Protein AF-A0A8T4I4X7-F1 (afdb_monomer)

Sequence (74 aa):
YTPEQARLTLWWYALDPATNRFLWRDGVIQRLKGWGKDPLVASWSAFEFVGPCRFGAIADEGNEWGVPAGQPLG

Solvent-accessible surface area (backbone atoms only — not comparable to full-atom values): 4921 Å² total; per-residue (Å²): 127,54,76,66,54,49,53,51,51,54,57,57,69,29,58,37,90,89,74,60,40,65,73,50,92,77,88,84,90,88,74,64,92,86,75,53,64,67,65,50,50,52,53,51,51,51,42,60,71,74,45,88,76,59,80,84,44,68,35,44,102,90,39,79,86,28,50,55,81,90,59,80,82,129

Secondary structure (DSSP, 8-state):
--HHHHHHHHHHT-B-TTT--BS-S-------TTS-HHHHHHHHHHHHHHS--S---B-BTTBTTSBPTTPPP-

Foldseek 3Di:
DPPVLVVVVCLQCPADPVPQDRPDDDDDDDDDPPPCPVVSVVVVVVCVVPHPSGQDDAQDPPRNPHNDPPDDDD

Structure (mmCIF, N/CA/C/O backbone):
data_AF-A0A8T4I4X7-F1
#
_entry.id   AF-A0A8T4I4X7-F1
#
loop_
_atom_site.group_PDB
_atom_site.id
_atom_site.type_symbol
_atom_site.label_atom_id
_atom_site.label_alt_id
_atom_site.label_comp_id
_atom_site.label_asym_id
_atom_site.label_entity_id
_atom_site.label_seq_id
_atom_site.pdbx_PDB_ins_code
_atom_site.Cartn_x
_atom_site.Cartn_y
_atom_site.Cartn_z
_atom_site.occupancy
_atom_site.B_iso_or_equiv
_atom_site.auth_seq_id
_atom_site.auth_comp_id
_atom_site.auth_asym_id
_atom_site.auth_atom_id
_atom_site.pdbx_PDB_model_num
ATOM 1 N N . TYR A 1 1 ? 7.869 6.885 -3.857 1.00 79.94 1 TYR A N 1
ATOM 2 C CA . TYR A 1 1 ? 6.505 6.811 -4.411 1.00 79.94 1 TYR A CA 1
ATOM 3 C C . TYR A 1 1 ? 6.119 8.145 -5.017 1.00 79.94 1 TYR A C 1
ATOM 5 O O . TYR A 1 1 ? 6.385 9.172 -4.404 1.00 79.94 1 TYR A O 1
ATOM 13 N N . THR A 1 2 ? 5.508 8.146 -6.199 1.00 94.56 2 THR A N 1
ATOM 14 C CA . THR A 1 2 ? 4.782 9.320 -6.711 1.00 94.56 2 THR A CA 1
ATOM 15 C C . THR A 1 2 ? 3.423 9.446 -6.004 1.00 94.56 2 THR A C 1
ATOM 17 O O . THR A 1 2 ? 2.957 8.463 -5.419 1.00 94.56 2 THR A O 1
ATOM 20 N N . PRO A 1 3 ? 2.740 10.605 -6.070 1.00 96.06 3 PRO A N 1
ATOM 21 C CA . PRO A 1 3 ? 1.396 10.743 -5.502 1.00 96.06 3 PRO A CA 1
ATOM 22 C C . PRO A 1 3 ? 0.393 9.717 -6.047 1.00 96.06 3 PRO A C 1
ATOM 24 O O . PRO A 1 3 ? -0.454 9.221 -5.308 1.00 96.06 3 PRO A O 1
ATOM 27 N N . GLU A 1 4 ? 0.513 9.351 -7.327 1.00 94.69 4 GLU A N 1
ATOM 28 C CA . GLU A 1 4 ? -0.311 8.297 -7.924 1.00 94.69 4 GLU A CA 1
ATOM 29 C C . GLU A 1 4 ? -0.006 6.929 -7.304 1.00 94.69 4 GLU A C 1
ATOM 31 O O . GLU A 1 4 ? -0.928 6.224 -6.901 1.00 94.69 4 GLU A O 1
ATOM 36 N N . GLN A 1 5 ? 1.275 6.565 -7.182 1.00 94.75 5 GLN A N 1
ATOM 37 C CA . GLN A 1 5 ? 1.673 5.291 -6.581 1.00 94.75 5 GLN A CA 1
ATOM 38 C C . GLN A 1 5 ? 1.223 5.200 -5.119 1.00 94.75 5 GLN A C 1
ATOM 40 O O . GLN A 1 5 ? 0.704 4.169 -4.714 1.00 94.75 5 GLN A O 1
ATOM 45 N N . ALA A 1 6 ? 1.355 6.286 -4.352 1.00 94.06 6 ALA A N 1
ATOM 46 C CA . ALA A 1 6 ? 0.880 6.342 -2.972 1.00 94.06 6 ALA A CA 1
ATOM 47 C C . ALA A 1 6 ? -0.641 6.150 -2.890 1.00 94.06 6 ALA A C 1
ATOM 49 O O . ALA A 1 6 ? -1.121 5.366 -2.076 1.00 94.06 6 ALA A O 1
ATOM 50 N N . ARG A 1 7 ? -1.409 6.799 -3.774 1.00 94.38 7 ARG A N 1
ATOM 51 C CA . ARG A 1 7 ? -2.862 6.602 -3.844 1.00 94.38 7 ARG A CA 1
ATOM 52 C C . ARG A 1 7 ? -3.227 5.158 -4.196 1.00 94.38 7 ARG A C 1
ATOM 54 O O . ARG A 1 7 ? -4.168 4.631 -3.616 1.00 94.38 7 ARG A O 1
ATOM 61 N N . LEU A 1 8 ? -2.506 4.522 -5.119 1.00 94.88 8 LEU A N 1
ATOM 62 C CA . LEU A 1 8 ? -2.722 3.111 -5.452 1.00 94.88 8 LEU A CA 1
ATOM 63 C C . LEU A 1 8 ? -2.412 2.195 -4.263 1.00 94.88 8 LEU A C 1
ATOM 65 O O . LEU A 1 8 ? -3.188 1.283 -4.012 1.00 94.88 8 LEU A O 1
ATOM 69 N N . THR A 1 9 ? -1.355 2.481 -3.498 1.00 93.25 9 THR A N 1
ATOM 70 C CA . THR A 1 9 ? -1.043 1.759 -2.254 1.00 93.25 9 THR A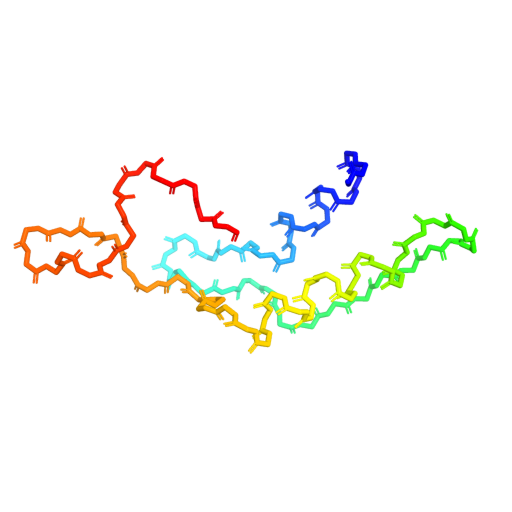 CA 1
ATOM 71 C C . THR A 1 9 ? -2.177 1.889 -1.235 1.00 93.25 9 THR A C 1
ATOM 73 O O . THR A 1 9 ? -2.620 0.886 -0.687 1.00 93.25 9 THR A O 1
ATOM 76 N N . LEU A 1 10 ? -2.699 3.103 -1.021 1.00 91.81 10 LEU A N 1
ATOM 77 C CA . LEU A 1 10 ? -3.816 3.334 -0.095 1.00 91.81 10 LEU A CA 1
ATOM 78 C C . LEU A 1 10 ? -5.083 2.586 -0.517 1.00 91.81 10 LEU A C 1
ATOM 80 O O . LEU A 1 10 ? -5.810 2.085 0.332 1.00 91.81 10 LEU A O 1
ATOM 84 N N . TRP A 1 11 ? -5.348 2.500 -1.823 1.00 93.12 11 TRP A N 1
ATOM 85 C CA . TRP A 1 11 ? -6.451 1.689 -2.326 1.00 93.12 11 TRP A CA 1
ATOM 86 C C . TRP A 1 11 ? -6.198 0.198 -2.129 1.00 93.12 11 TRP A C 1
ATOM 88 O O . TRP A 1 11 ? -7.114 -0.488 -1.693 1.00 93.12 11 TRP A O 1
ATOM 98 N N . TRP A 1 12 ? -4.989 -0.295 -2.411 1.00 91.94 12 TRP A N 1
ATOM 99 C CA . TRP A 1 12 ? -4.643 -1.710 -2.254 1.00 91.94 12 TRP A CA 1
ATOM 100 C C . TRP A 1 12 ? -4.850 -2.197 -0.814 1.00 91.94 12 TRP A C 1
ATOM 102 O O . TRP A 1 12 ? -5.475 -3.232 -0.604 1.00 91.94 12 TRP 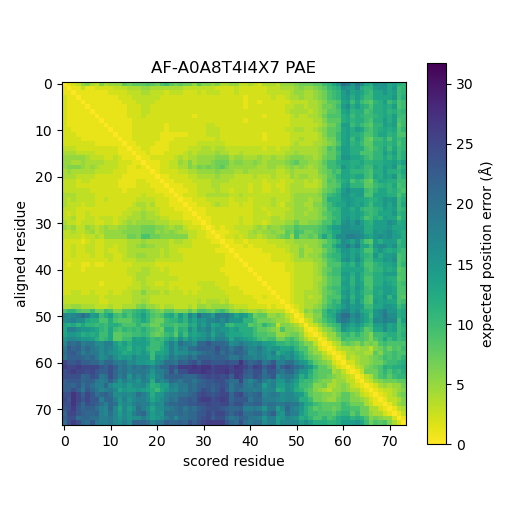A O 1
ATOM 112 N N . TYR A 1 13 ? -4.446 -1.392 0.171 1.00 89.69 13 TYR A N 1
ATOM 113 C CA . TYR A 1 13 ? -4.598 -1.704 1.598 1.00 89.69 13 TYR A CA 1
ATOM 114 C C . TYR A 1 13 ? -5.860 -1.121 2.243 1.00 89.69 13 TYR A C 1
ATOM 116 O O . TYR A 1 13 ? -5.952 -1.034 3.468 1.00 89.69 13 TYR A O 1
ATOM 124 N N . ALA A 1 14 ? -6.854 -0.721 1.449 1.00 90.12 14 ALA A N 1
ATOM 125 C CA . ALA A 1 14 ? -8.088 -0.174 1.993 1.00 90.12 14 ALA A CA 1
ATOM 126 C C . ALA A 1 14 ? -8.846 -1.233 2.815 1.00 90.12 14 ALA A C 1
ATOM 128 O O . ALA A 1 14 ? -9.045 -2.367 2.370 1.00 90.12 14 ALA A O 1
ATOM 129 N N . LEU A 1 15 ? -9.289 -0.844 4.012 1.00 86.62 15 LEU A N 1
ATOM 130 C CA . LEU A 1 15 ? -9.998 -1.705 4.956 1.00 86.62 15 LEU A CA 1
ATOM 131 C C . LEU A 1 15 ? -11.492 -1.381 4.989 1.00 86.62 15 LEU A C 1
ATOM 133 O O . LEU A 1 15 ? -11.898 -0.221 4.914 1.00 86.62 15 LEU A O 1
ATOM 137 N N . ASP A 1 16 ? -12.304 -2.419 5.151 1.00 84.94 16 ASP A N 1
ATOM 138 C CA . ASP A 1 16 ? -13.698 -2.294 5.546 1.00 84.94 16 ASP A CA 1
ATOM 139 C C . ASP A 1 16 ? -13.750 -1.757 6.988 1.00 84.94 16 ASP A C 1
ATOM 141 O O . ASP A 1 16 ? -13.200 -2.397 7.888 1.00 84.94 16 ASP A O 1
ATOM 145 N N . PRO A 1 17 ? -14.397 -0.609 7.243 1.00 82.75 17 PRO A N 1
ATOM 146 C CA . PRO A 1 17 ? -14.378 0.023 8.560 1.00 82.75 17 PRO A CA 1
ATOM 147 C C . PRO A 1 17 ? -15.176 -0.744 9.627 1.00 82.75 17 PRO A C 1
ATOM 149 O O . PRO A 1 17 ? -14.960 -0.523 10.814 1.00 82.75 17 PRO A O 1
ATOM 152 N N . ALA A 1 18 ? -16.102 -1.625 9.236 1.00 85.56 18 ALA A N 1
ATOM 153 C CA . ALA A 1 18 ? -16.894 -2.425 10.166 1.00 85.56 18 ALA A CA 1
ATOM 154 C C . ALA A 1 18 ? -16.193 -3.739 10.540 1.00 85.56 18 ALA A C 1
ATOM 156 O O . ALA A 1 18 ? -16.340 -4.223 11.660 1.00 85.56 18 ALA A O 1
ATOM 157 N N . THR A 1 19 ? -15.444 -4.335 9.608 1.00 81.25 19 THR A N 1
ATOM 158 C CA . THR A 1 19 ? -14.834 -5.665 9.789 1.00 81.25 19 THR A CA 1
ATOM 159 C C . THR A 1 19 ? -13.310 -5.656 9.872 1.00 81.25 19 THR A C 1
ATOM 161 O O . THR A 1 19 ? -12.722 -6.691 10.191 1.00 81.25 19 THR A O 1
ATOM 164 N N . ASN A 1 20 ? -12.667 -4.524 9.573 1.00 79.25 20 ASN A 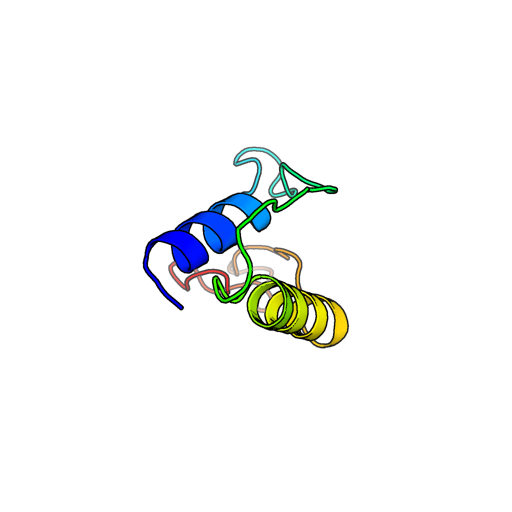N 1
ATOM 165 C CA . ASN A 1 20 ? -11.217 -4.356 9.446 1.00 79.25 20 ASN A CA 1
ATOM 166 C C . ASN A 1 20 ? -10.554 -5.378 8.509 1.00 79.25 20 ASN A C 1
ATOM 168 O O . ASN A 1 20 ? -9.405 -5.777 8.700 1.00 79.25 20 ASN A O 1
ATOM 172 N N . ARG A 1 21 ? -11.283 -5.835 7.486 1.00 81.94 21 ARG A N 1
ATOM 173 C CA . ARG A 1 21 ? -10.745 -6.710 6.440 1.00 81.94 21 ARG A CA 1
ATOM 174 C C . ARG A 1 21 ? -10.426 -5.907 5.193 1.00 81.94 21 ARG A C 1
ATOM 176 O O . ARG A 1 21 ? -11.113 -4.936 4.903 1.00 81.94 21 ARG A O 1
ATOM 183 N N . PHE A 1 22 ? -9.419 -6.335 4.436 1.00 86.00 22 PHE A N 1
ATOM 184 C CA . PHE A 1 22 ? -9.118 -5.711 3.149 1.00 86.00 22 PHE A CA 1
ATOM 185 C C . PHE A 1 22 ? -10.322 -5.775 2.213 1.00 86.00 22 PHE A C 1
ATOM 187 O O . PHE A 1 22 ? -10.926 -6.839 2.042 1.00 86.00 22 PHE A O 1
ATOM 194 N N . LEU A 1 23 ? -10.643 -4.628 1.616 1.00 90.19 23 LEU A N 1
ATOM 195 C CA . LEU A 1 23 ? -11.707 -4.487 0.625 1.00 90.19 23 LEU A CA 1
ATOM 196 C C . LEU A 1 23 ? -11.361 -5.228 -0.668 1.00 90.19 23 LEU A C 1
ATOM 198 O O . LEU A 1 23 ? -12.244 -5.786 -1.317 1.00 90.19 23 LEU A O 1
ATOM 202 N N . TRP A 1 24 ? -10.075 -5.268 -1.018 1.00 90.81 24 TRP A N 1
ATOM 203 C CA . TRP A 1 24 ? -9.575 -5.903 -2.231 1.00 90.81 24 TRP A CA 1
ATOM 204 C C . TRP A 1 24 ? -8.647 -7.061 -1.884 1.00 90.81 24 TRP A C 1
ATOM 206 O O . TRP A 1 24 ? -7.889 -7.003 -0.919 1.00 90.81 24 TRP A O 1
ATOM 216 N N . ARG A 1 25 ? -8.734 -8.133 -2.673 1.00 88.56 25 ARG A N 1
ATOM 217 C CA . ARG A 1 25 ? -7.833 -9.293 -2.572 1.00 88.56 25 ARG A CA 1
ATOM 218 C C . ARG A 1 25 ? -7.037 -9.546 -3.838 1.00 88.56 25 ARG A C 1
ATOM 220 O O . ARG A 1 25 ? -5.952 -10.098 -3.758 1.00 88.56 25 ARG A O 1
ATOM 227 N N . ASP A 1 26 ? -7.564 -9.082 -4.965 1.00 91.69 26 ASP A N 1
ATOM 228 C CA . ASP A 1 26 ? -6.950 -9.177 -6.277 1.00 91.69 26 ASP A CA 1
ATOM 229 C C . ASP A 1 26 ? -7.063 -7.818 -6.968 1.00 91.69 26 ASP A C 1
ATOM 231 O O . ASP A 1 26 ? -8.034 -7.080 -6.773 1.00 91.69 26 ASP A O 1
ATOM 235 N N . GLY A 1 27 ? -6.068 -7.471 -7.780 1.00 91.06 27 GLY A N 1
ATOM 236 C CA . GLY A 1 27 ? -6.014 -6.185 -8.463 1.00 91.06 27 GLY A CA 1
ATOM 237 C C . GLY A 1 27 ? -5.137 -6.232 -9.704 1.00 91.06 27 GLY A C 1
ATOM 238 O O . GLY A 1 27 ? -4.228 -7.052 -9.819 1.00 91.06 27 GLY A O 1
ATOM 239 N N . VAL A 1 28 ? -5.411 -5.334 -10.652 1.00 93.69 28 VAL A N 1
ATOM 240 C CA . VAL A 1 28 ? -4.652 -5.221 -11.903 1.00 93.69 28 VAL A CA 1
ATOM 241 C C . VAL A 1 28 ? -4.204 -3.779 -12.102 1.00 93.69 28 VAL A C 1
ATOM 243 O O . VAL A 1 28 ? -5.021 -2.860 -12.134 1.00 93.69 28 VAL A O 1
ATOM 246 N N . ILE A 1 29 ? -2.898 -3.581 -12.307 1.00 93.56 29 ILE A N 1
ATOM 247 C CA . ILE A 1 29 ? -2.309 -2.274 -12.621 1.00 93.56 29 ILE A CA 1
ATOM 248 C C . ILE A 1 29 ? -1.805 -2.277 -14.061 1.00 93.56 29 ILE A C 1
ATOM 250 O O . ILE A 1 29 ? -0.806 -2.914 -14.390 1.00 93.56 29 ILE A O 1
ATOM 254 N N . GLN A 1 30 ? -2.473 -1.506 -14.919 1.00 93.69 30 GLN A N 1
ATOM 255 C CA . GLN A 1 30 ? -2.074 -1.313 -16.314 1.00 93.69 30 GLN A CA 1
ATOM 256 C C . GLN A 1 30 ? -1.535 0.100 -16.512 1.00 93.69 30 GLN A C 1
ATOM 258 O O . GLN A 1 30 ? -2.265 1.086 -16.376 1.00 93.69 30 GLN A O 1
ATOM 263 N N . ARG A 1 31 ? -0.238 0.199 -16.807 1.00 93.75 31 ARG A N 1
ATOM 264 C CA . ARG A 1 31 ? 0.470 1.459 -17.050 1.00 93.75 31 ARG A CA 1
ATOM 265 C C . ARG A 1 31 ? 1.526 1.281 -18.132 1.00 93.75 31 ARG A C 1
ATOM 267 O O . ARG A 1 31 ? 2.012 0.173 -18.363 1.00 93.75 31 ARG A O 1
ATOM 274 N N . LEU A 1 32 ? 1.878 2.391 -18.778 1.00 93.62 32 LEU A N 1
ATOM 275 C CA . LEU A 1 32 ? 2.891 2.432 -19.829 1.00 93.62 32 LEU A CA 1
ATOM 276 C C . LEU A 1 32 ? 4.275 2.012 -19.305 1.00 93.62 32 LEU A C 1
ATOM 278 O O . LEU A 1 32 ? 4.571 2.075 -18.106 1.00 93.62 32 LEU A O 1
ATOM 282 N N . LYS A 1 33 ? 5.146 1.589 -20.227 1.00 90.81 33 LYS A N 1
ATOM 283 C CA . LYS A 1 33 ? 6.549 1.287 -19.918 1.00 90.81 33 LYS A CA 1
ATOM 284 C C . LYS 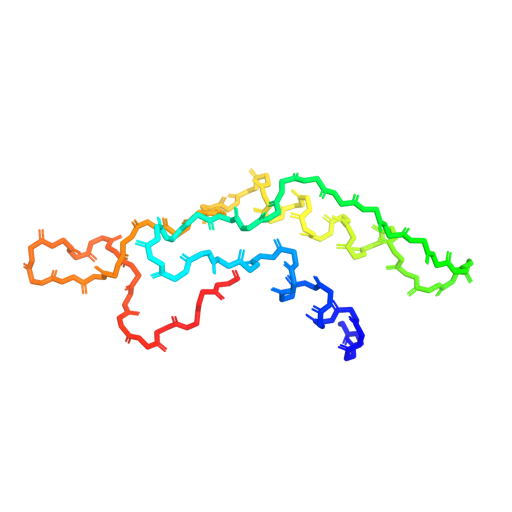A 1 33 ? 7.215 2.515 -19.288 1.00 90.81 33 LYS A C 1
ATOM 286 O O . LYS A 1 33 ? 7.023 3.630 -19.755 1.00 90.81 33 LYS A O 1
ATOM 291 N N . GLY A 1 34 ? 7.989 2.297 -18.226 1.00 92.25 34 GLY A N 1
ATOM 292 C CA . GLY A 1 34 ? 8.664 3.370 -17.488 1.00 92.25 34 GLY A CA 1
ATOM 293 C C . GLY A 1 34 ? 7.849 3.992 -16.350 1.00 92.25 34 GLY A C 1
ATOM 294 O O . GLY A 1 34 ? 8.409 4.760 -15.582 1.00 92.25 34 GLY A O 1
ATOM 295 N N . TRP A 1 35 ? 6.574 3.624 -16.164 1.00 95.56 35 TRP A N 1
ATOM 296 C CA . TRP A 1 35 ? 5.775 4.134 -15.037 1.00 95.56 35 TRP A CA 1
ATOM 297 C C . TRP A 1 35 ? 6.267 3.645 -13.659 1.00 95.56 35 TRP A C 1
ATOM 299 O O . TRP A 1 35 ? 6.060 4.309 -12.649 1.00 95.56 35 TRP A O 1
ATOM 309 N N . GLY A 1 36 ? 6.928 2.482 -13.610 1.00 94.19 36 GLY A N 1
ATOM 310 C CA . GLY A 1 36 ? 7.432 1.896 -12.362 1.00 94.19 36 GLY A CA 1
ATOM 311 C C . GLY A 1 36 ? 6.430 0.989 -11.638 1.00 94.19 36 GLY A C 1
ATOM 312 O O . GLY A 1 36 ? 6.403 0.966 -10.413 1.00 94.19 36 GLY A O 1
ATOM 313 N N . LYS A 1 37 ? 5.607 0.233 -12.380 1.00 93.12 37 LYS A N 1
ATOM 314 C CA . LYS A 1 37 ? 4.606 -0.686 -11.795 1.00 93.12 37 LYS A CA 1
ATOM 315 C C . LYS A 1 37 ? 5.255 -1.916 -11.185 1.00 93.12 37 LYS A C 1
ATOM 317 O O . LYS A 1 37 ? 4.859 -2.353 -10.117 1.00 93.12 37 LYS A O 1
ATOM 322 N N . ASP A 1 38 ? 6.302 -2.399 -11.834 1.00 94.00 38 ASP A N 1
ATOM 323 C CA . ASP A 1 38 ? 7.068 -3.559 -11.409 1.00 94.00 38 ASP A CA 1
ATOM 324 C C . ASP A 1 38 ? 7.775 -3.309 -10.054 1.00 94.00 38 ASP A C 1
ATOM 326 O O . ASP A 1 38 ? 7.554 -4.090 -9.131 1.00 94.00 38 ASP A O 1
ATOM 330 N N . PRO A 1 39 ? 8.516 -2.195 -9.841 1.00 94.50 39 PRO 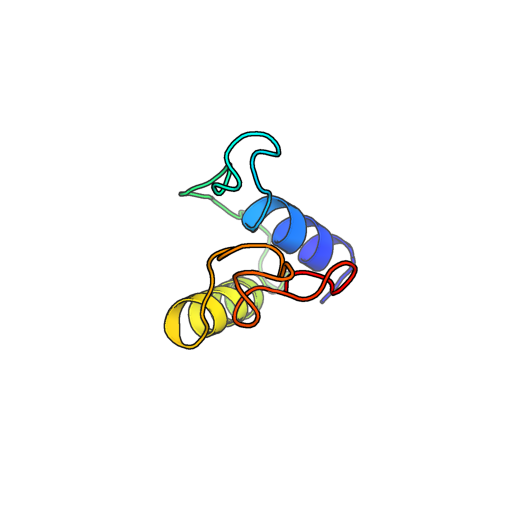A N 1
ATOM 331 C CA . PRO A 1 39 ? 9.085 -1.896 -8.522 1.00 94.50 39 PRO A CA 1
ATOM 332 C C . PRO A 1 39 ? 8.038 -1.528 -7.453 1.00 94.50 39 PRO A C 1
ATOM 334 O O . PRO A 1 39 ? 8.258 -1.802 -6.272 1.00 94.50 39 PRO A O 1
ATOM 337 N N . LEU A 1 40 ? 6.898 -0.934 -7.838 1.00 94.38 40 LEU A N 1
ATOM 338 C CA . LEU A 1 40 ? 5.787 -0.672 -6.912 1.00 94.38 40 LEU A CA 1
ATOM 339 C C . LEU A 1 40 ? 5.239 -1.983 -6.337 1.00 94.38 40 LEU A C 1
ATOM 341 O O . LEU A 1 40 ? 5.212 -2.154 -5.121 1.00 94.38 40 LEU A O 1
ATOM 345 N N . VAL A 1 41 ? 4.856 -2.915 -7.213 1.00 93.44 41 VAL A N 1
ATOM 346 C CA . VAL A 1 41 ? 4.294 -4.208 -6.806 1.00 93.44 41 VAL A CA 1
ATOM 347 C C . VAL A 1 41 ? 5.333 -5.036 -6.055 1.00 93.44 41 VAL A C 1
ATOM 349 O O . VAL A 1 41 ? 4.996 -5.627 -5.039 1.00 93.44 41 VAL A O 1
ATOM 352 N N . ALA A 1 42 ? 6.608 -5.006 -6.461 1.00 93.81 42 ALA A N 1
ATOM 353 C CA . ALA A 1 42 ? 7.676 -5.681 -5.720 1.00 93.81 42 ALA A CA 1
ATOM 354 C C . ALA A 1 42 ? 7.784 -5.198 -4.262 1.00 93.81 42 ALA A C 1
ATOM 356 O O . ALA A 1 42 ? 8.007 -6.006 -3.363 1.00 93.81 42 ALA A O 1
ATOM 357 N N . SER A 1 43 ? 7.589 -3.898 -4.018 1.00 92.62 43 SER A N 1
ATOM 358 C CA . SER A 1 43 ? 7.605 -3.335 -2.663 1.00 92.62 43 SER A CA 1
ATOM 359 C C . SER A 1 43 ? 6.416 -3.832 -1.833 1.00 92.62 43 SER A C 1
ATOM 361 O O . SER A 1 43 ? 6.595 -4.187 -0.671 1.00 92.62 43 SER A O 1
ATOM 363 N N . TRP A 1 44 ? 5.221 -3.916 -2.429 1.00 91.19 44 TRP A N 1
ATOM 364 C CA . TRP A 1 44 ? 4.047 -4.499 -1.770 1.00 91.19 44 TRP A CA 1
ATOM 365 C C . TRP A 1 44 ? 4.240 -5.986 -1.480 1.00 91.19 44 TRP A C 1
ATOM 367 O O . TRP A 1 44 ? 4.019 -6.413 -0.356 1.00 91.19 44 TRP A O 1
ATOM 377 N N . SER A 1 45 ? 4.745 -6.760 -2.442 1.00 90.81 45 SER A N 1
ATOM 378 C CA . SER A 1 45 ? 5.021 -8.186 -2.248 1.00 90.81 45 SER A CA 1
ATOM 379 C C . SER A 1 45 ? 6.059 -8.431 -1.156 1.00 90.81 45 SER A C 1
ATOM 381 O O . SER A 1 45 ? 5.898 -9.350 -0.362 1.00 90.81 45 SER A O 1
ATOM 383 N N . ALA A 1 46 ? 7.112 -7.611 -1.081 1.00 89.19 46 ALA A N 1
ATOM 384 C CA . ALA A 1 46 ? 8.091 -7.699 -0.001 1.00 89.19 46 ALA A CA 1
ATOM 385 C C . ALA A 1 46 ? 7.452 -7.397 1.365 1.00 89.19 46 ALA A C 1
ATOM 387 O O . ALA A 1 46 ? 7.730 -8.092 2.340 1.00 89.19 46 ALA A O 1
ATOM 388 N N . PHE A 1 47 ? 6.570 -6.398 1.434 1.00 85.62 47 PHE A N 1
ATOM 389 C CA . PHE A 1 47 ? 5.836 -6.071 2.654 1.00 85.62 47 PHE A CA 1
ATOM 390 C C . PHE A 1 47 ? 4.885 -7.198 3.081 1.00 85.62 47 PHE A C 1
ATOM 392 O O . PHE A 1 47 ? 4.927 -7.621 4.234 1.00 85.62 47 PHE A O 1
ATOM 399 N N . GLU A 1 48 ? 4.100 -7.742 2.152 1.00 85.19 48 GLU A N 1
ATOM 400 C CA . GLU A 1 48 ? 3.185 -8.865 2.398 1.00 85.19 48 GLU A CA 1
ATOM 401 C C . GLU A 1 48 ? 3.920 -10.159 2.776 1.00 85.19 48 GLU A C 1
ATOM 403 O O . GLU A 1 48 ? 3.397 -10.967 3.542 1.00 85.19 48 GLU A O 1
ATOM 408 N N . PHE A 1 49 ? 5.134 -10.358 2.256 1.00 82.69 49 PHE A N 1
ATOM 409 C CA . PHE A 1 49 ? 5.956 -11.528 2.553 1.00 82.69 49 PHE A CA 1
ATOM 410 C C . PHE A 1 49 ? 6.605 -11.464 3.941 1.00 82.69 49 PHE A C 1
ATOM 412 O O . PHE A 1 49 ? 6.672 -12.481 4.630 1.00 82.69 49 PHE A O 1
ATOM 419 N N . VAL A 1 50 ? 7.116 -10.294 4.341 1.00 79.00 50 VAL A N 1
ATOM 420 C CA . VAL A 1 50 ? 7.960 -10.154 5.543 1.00 79.00 50 VAL A CA 1
ATOM 421 C C . VAL A 1 50 ? 7.191 -9.609 6.752 1.00 79.00 50 VAL A C 1
ATOM 423 O O . VAL A 1 50 ? 7.544 -9.915 7.890 1.00 79.00 50 VAL A O 1
ATOM 426 N N . GLY A 1 51 ? 6.168 -8.780 6.542 1.00 62.72 51 GLY A N 1
ATOM 427 C CA . GLY A 1 51 ? 5.501 -8.039 7.611 1.00 62.72 51 GLY A CA 1
ATOM 428 C C . GLY A 1 51 ? 4.194 -8.675 8.098 1.00 62.72 51 GLY A C 1
ATOM 429 O O . GLY A 1 51 ? 3.525 -9.382 7.341 1.00 62.72 51 GLY A O 1
ATOM 430 N N . PRO A 1 52 ? 3.754 -8.372 9.338 1.00 63.25 52 PRO A N 1
ATOM 431 C CA . PRO A 1 52 ? 2.364 -8.552 9.744 1.00 63.25 52 PRO A CA 1
ATOM 432 C C . PRO A 1 52 ? 1.477 -7.598 8.928 1.00 63.25 52 PRO A C 1
ATOM 434 O O . PRO A 1 52 ? 1.065 -6.537 9.381 1.00 63.25 52 PRO A O 1
ATOM 437 N N . CYS A 1 53 ? 1.185 -7.987 7.690 1.00 64.69 53 CYS A N 1
ATOM 438 C CA . CYS A 1 53 ? 0.431 -7.220 6.702 1.00 64.69 53 CYS A CA 1
ATOM 439 C C . CYS A 1 53 ? -1.086 -7.258 6.964 1.00 64.69 53 CYS A C 1
ATOM 441 O O . CYS A 1 53 ? -1.900 -7.209 6.048 1.00 64.69 53 CYS A O 1
ATOM 443 N N . ARG A 1 54 ? -1.505 -7.456 8.214 1.00 65.31 54 ARG A N 1
ATOM 444 C CA . ARG A 1 54 ? -2.913 -7.528 8.604 1.00 65.31 54 ARG A CA 1
ATOM 445 C C . ARG A 1 54 ? -3.116 -6.660 9.823 1.00 65.31 54 ARG A C 1
ATOM 447 O O . ARG A 1 54 ? -2.353 -6.744 10.781 1.00 65.31 54 ARG A O 1
ATOM 454 N N . PHE A 1 55 ? -4.186 -5.877 9.795 1.00 64.44 55 PHE A N 1
ATOM 455 C CA . PHE A 1 55 ? -4.655 -5.193 10.984 1.00 64.44 55 PHE A CA 1
ATOM 456 C C . PHE A 1 55 ? -5.010 -6.229 12.061 1.00 64.44 55 PHE A C 1
ATOM 458 O O . PHE A 1 55 ? -5.842 -7.103 11.823 1.00 64.44 55 PHE A O 1
ATOM 465 N N . GLY A 1 56 ? -4.335 -6.167 13.211 1.00 63.97 56 GLY A N 1
ATOM 466 C CA . GLY A 1 56 ? -4.556 -7.087 14.331 1.00 63.97 56 GLY A CA 1
ATOM 467 C C . GLY A 1 56 ? -5.720 -6.636 15.210 1.00 63.9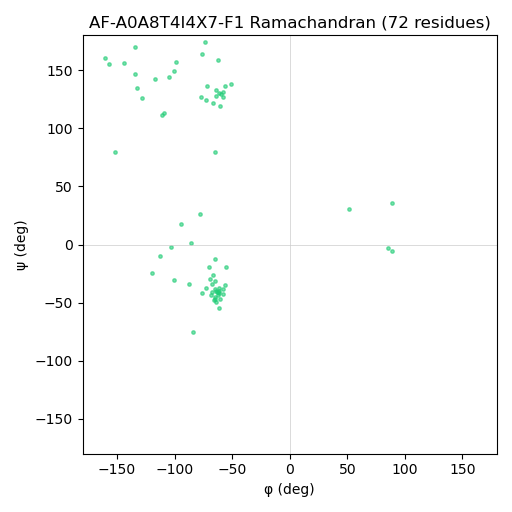7 56 GLY A C 1
ATOM 468 O O . GLY A 1 56 ? -6.812 -7.190 15.157 1.00 63.97 56 GLY A O 1
ATOM 469 N N . ALA A 1 57 ? -5.479 -5.616 16.020 1.00 61.72 57 ALA A N 1
ATOM 470 C CA . ALA A 1 57 ? -6.463 -4.916 16.840 1.00 61.72 57 ALA A CA 1
ATOM 471 C C . ALA A 1 57 ? -5.864 -3.557 17.214 1.00 61.72 57 ALA A C 1
ATOM 473 O O . ALA A 1 57 ? -4.643 -3.415 17.159 1.00 61.72 57 ALA A O 1
ATOM 474 N N . ILE A 1 58 ? -6.679 -2.576 17.610 1.00 66.62 58 ILE A N 1
ATOM 475 C CA . ILE A 1 58 ? -6.136 -1.407 18.317 1.00 66.62 58 ILE A CA 1
ATOM 476 C C . ILE A 1 58 ? -5.746 -1.868 19.722 1.00 66.62 58 ILE A C 1
ATOM 478 O O . ILE A 1 58 ? -6.490 -2.638 20.331 1.00 66.62 58 ILE A O 1
ATOM 482 N N . ALA A 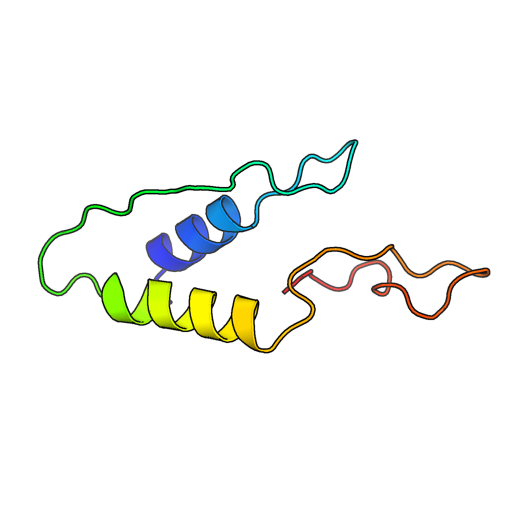1 59 ? -4.583 -1.441 20.208 1.00 66.12 59 ALA A N 1
ATOM 483 C CA . ALA A 1 59 ? -4.185 -1.697 21.583 1.00 66.12 59 ALA A CA 1
ATOM 484 C C . ALA A 1 59 ? -5.206 -1.070 22.544 1.00 66.12 59 ALA A C 1
ATOM 486 O O . ALA A 1 59 ? -5.547 0.105 22.408 1.00 66.12 59 ALA A O 1
ATOM 487 N N . ASP A 1 60 ? -5.676 -1.860 23.503 1.00 68.19 60 ASP A N 1
ATOM 488 C CA . ASP A 1 60 ? -6.576 -1.434 24.579 1.00 68.19 60 ASP A CA 1
ATOM 489 C C . ASP A 1 60 ? -6.061 -2.002 25.911 1.00 68.19 60 ASP A C 1
ATOM 491 O O . ASP A 1 60 ? -5.169 -2.854 25.910 1.00 68.19 60 ASP A O 1
ATOM 495 N N . GLU A 1 61 ? -6.613 -1.564 27.042 1.00 66.06 61 GLU A N 1
ATOM 496 C CA . GLU A 1 61 ? -6.154 -1.909 28.399 1.00 66.06 61 GLU A CA 1
ATOM 497 C C . GLU A 1 61 ? -6.102 -3.435 28.658 1.00 66.06 61 GLU A C 1
ATOM 499 O O . GLU A 1 61 ? -5.363 -3.896 29.524 1.00 66.06 61 GLU A O 1
ATOM 504 N N . GLY A 1 62 ? -6.820 -4.240 27.858 1.00 65.06 62 GLY A N 1
ATOM 505 C CA . GLY A 1 62 ? -6.796 -5.710 27.882 1.00 65.06 62 GLY A CA 1
ATOM 506 C C . GLY A 1 62 ? -5.998 -6.412 26.767 1.00 65.06 62 GLY A C 1
ATOM 507 O O . GLY A 1 62 ? -5.952 -7.642 26.755 1.00 65.06 62 GLY A O 1
ATOM 508 N N . ASN A 1 63 ? -5.400 -5.688 25.813 1.00 59.09 63 ASN A N 1
ATOM 509 C CA . ASN A 1 63 ? -4.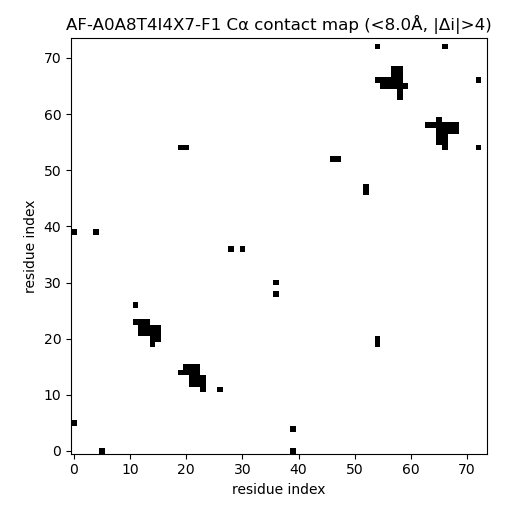581 -6.253 24.732 1.00 59.09 63 ASN A CA 1
ATOM 510 C C . ASN A 1 63 ? -3.516 -5.249 24.254 1.00 59.09 63 ASN A C 1
ATOM 512 O O . ASN A 1 63 ? -3.654 -4.605 23.213 1.00 59.09 63 ASN A O 1
ATOM 516 N N . GLU A 1 64 ? -2.428 -5.155 25.016 1.00 62.28 64 GLU A N 1
ATOM 517 C CA . GLU A 1 64 ? -1.281 -4.271 24.756 1.00 62.28 64 GLU A CA 1
ATOM 518 C C . GLU A 1 64 ? -0.491 -4.609 23.476 1.00 62.28 64 GLU A C 1
ATOM 520 O O . GLU A 1 64 ? 0.306 -3.802 23.006 1.00 62.28 64 GLU A O 1
ATOM 525 N N . TRP A 1 65 ? -0.735 -5.782 22.882 1.00 59.31 65 TRP A N 1
ATOM 526 C CA . TRP A 1 65 ? -0.065 -6.256 21.666 1.00 59.31 65 TRP A CA 1
ATOM 527 C C . TRP A 1 65 ? -0.733 -5.769 20.367 1.00 59.31 65 TRP A C 1
ATOM 529 O O . TRP A 1 65 ? -0.297 -6.135 19.273 1.00 59.31 65 TRP A O 1
ATOM 539 N N . GLY A 1 66 ? -1.806 -4.975 20.467 1.00 64.12 66 GLY A N 1
ATOM 540 C CA . GLY A 1 66 ? -2.444 -4.312 19.328 1.00 64.12 66 GLY A CA 1
ATOM 541 C C . GLY A 1 66 ? -1.635 -3.128 18.779 1.00 64.12 66 GLY A C 1
ATOM 542 O O . GLY A 1 66 ? -0.625 -2.712 19.337 1.00 64.12 66 GLY A O 1
ATOM 543 N N . VAL A 1 67 ? -2.095 -2.547 17.671 1.00 65.44 67 VAL A N 1
ATOM 544 C CA . VAL A 1 67 ? -1.554 -1.301 17.120 1.00 65.44 67 VAL A CA 1
ATOM 545 C C . VAL A 1 67 ? -1.985 -0.130 18.016 1.00 65.44 67 VAL A C 1
ATOM 547 O O . VAL A 1 67 ? -3.186 0.048 18.223 1.00 65.44 67 VAL A O 1
ATOM 550 N N . PRO A 1 68 ? -1.057 0.691 18.537 1.00 63.94 68 PRO A N 1
ATOM 551 C CA . PRO A 1 68 ? -1.379 1.887 19.309 1.00 63.94 68 PRO A CA 1
ATOM 552 C C . PRO A 1 68 ? -2.388 2.812 18.615 1.00 63.94 68 PRO A C 1
ATOM 554 O O . PRO A 1 68 ? -2.297 3.082 17.413 1.00 63.94 68 PRO A O 1
ATOM 557 N N . ALA A 1 69 ? -3.339 3.340 19.388 1.00 58.75 69 ALA A N 1
ATOM 558 C CA . ALA A 1 69 ? -4.329 4.285 18.885 1.00 58.75 69 ALA A CA 1
ATOM 559 C C . ALA A 1 69 ? -3.647 5.527 18.278 1.00 58.75 69 ALA A C 1
ATOM 561 O O . ALA A 1 69 ? -2.813 6.172 18.911 1.00 58.75 69 ALA A O 1
ATOM 562 N N . GLY A 1 70 ? -4.006 5.860 17.035 1.00 56.88 70 GLY A N 1
ATOM 563 C CA . GLY A 1 70 ? -3.431 6.993 16.301 1.00 56.88 70 GLY A CA 1
ATOM 564 C C . GLY A 1 70 ? -2.123 6.692 15.562 1.00 56.88 70 GLY A C 1
ATOM 565 O O . GLY A 1 70 ? -1.635 7.562 14.840 1.00 56.88 70 GLY A O 1
ATOM 566 N N . GLN A 1 71 ? -1.572 5.480 15.677 1.00 51.53 71 GLN A N 1
ATOM 567 C CA . GLN A 1 71 ? -0.449 5.071 14.842 1.00 51.53 71 GLN A CA 1
ATOM 568 C C . GLN A 1 71 ? -0.966 4.721 13.437 1.00 51.53 71 GLN A C 1
ATOM 570 O O . GLN A 1 71 ? -1.904 3.928 13.312 1.00 51.53 71 GLN A O 1
ATOM 575 N N . PRO A 1 72 ? -0.403 5.315 12.369 1.00 46.97 72 PRO A N 1
ATOM 576 C CA . PRO A 1 72 ? -0.796 4.958 11.019 1.00 46.97 72 PRO A CA 1
ATOM 577 C C . PRO A 1 72 ? -0.481 3.482 10.791 1.00 46.97 72 PRO A C 1
ATOM 579 O O . PRO A 1 72 ? 0.624 3.015 11.076 1.00 46.97 72 PRO A O 1
ATOM 582 N N . LEU A 1 73 ? -1.471 2.756 10.285 1.00 54.19 73 LEU A N 1
ATOM 583 C CA . LEU A 1 73 ? -1.249 1.425 9.747 1.00 54.19 73 LEU A CA 1
ATOM 584 C C . LEU A 1 73 ? -0.337 1.573 8.529 1.00 54.19 73 LEU A C 1
ATOM 586 O O . LEU A 1 73 ? -0.577 2.446 7.692 1.00 54.19 73 LEU A O 1
ATOM 590 N N . GLY A 1 74 ? 0.748 0.795 8.525 1.00 45.19 74 GLY A N 1
ATOM 591 C CA . GLY A 1 74 ? 1.728 0.771 7.438 1.00 45.19 74 GLY A CA 1
ATOM 592 C C . G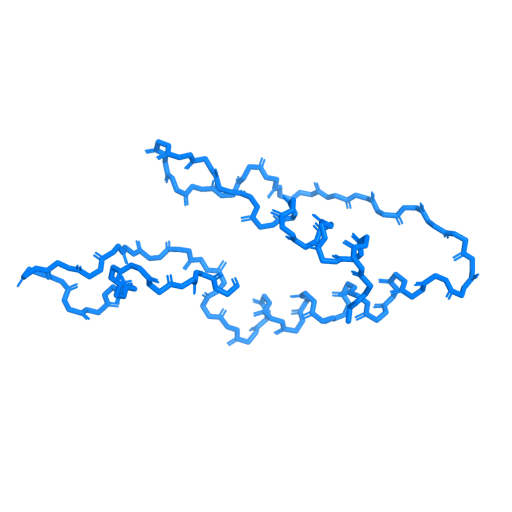LY A 1 74 ? 1.113 0.330 6.123 1.00 45.19 74 GLY A C 1
ATOM 593 O O . GLY A 1 74 ? 0.250 -0.575 6.167 1.00 45.19 74 GLY A O 1
#

pLDDT: mean 80.82, std 14.62, range [45.19, 96.06]

Radius of gyration: 14.6 Å; Cα contacts (8 Å, |Δi|>4): 42; chains: 1; bounding box: 26×22×48 Å

Mean predicted aligned error: 8.05 Å